Protein AF-A0AB73SZ81-F1 (afdb_monomer)

Sequence (150 aa):
MNMTELKELGAICLERITDGFDKYSYESRYMGSLEAADEIGRLWEERGKTGVYADFYYYVLSDESREKVDEILTDREREYLRQIGAGGQTEKDDIIFPLDETLLSIVTKLNAAGMLFSTIYFTGAAGERSTWWGNYKEEYIIFSDKEKRV

Solvent-accessible surface area (backbone atoms only — not comparable to full-atom values): 8305 Å² total; per-residue (Å²): 86,54,74,66,62,45,44,75,52,35,29,67,82,67,95,44,74,68,58,41,68,74,73,33,36,74,46,79,43,78,52,51,33,67,56,41,35,52,54,53,47,52,57,33,52,76,56,70,67,49,62,39,32,31,42,49,59,69,81,73,45,53,71,73,58,40,53,61,53,53,73,75,45,50,72,68,56,50,50,52,52,50,51,48,62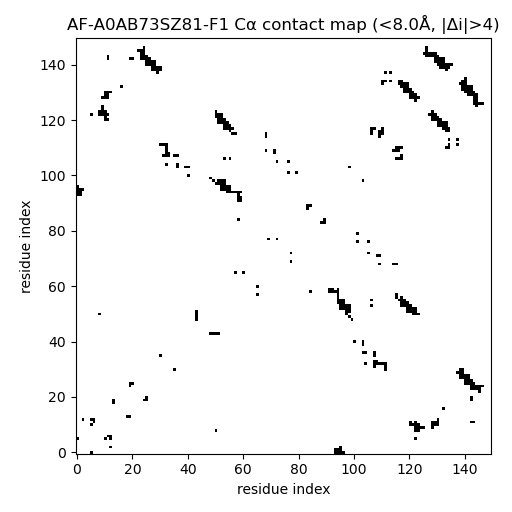,69,65,66,77,44,60,93,78,51,33,40,42,77,56,46,77,66,56,41,52,50,46,26,42,28,27,58,67,75,73,46,72,28,40,38,33,32,33,35,58,93,77,69,22,31,25,36,38,38,53,61,91,70,15,34,40,38,35,30,59,56,80,78,86,126

Nearest PDB structures (foldseek):
  1iz5-assembly2_B  TM=3.745E-01  e=2.178E+00  Pyrococcus furiosus
  1isq-assembly1_A  TM=4.148E-01  e=4.485E+00  Pyrococcus furiosus
  8ppt-assembly1_C  TM=3.868E-01  e=3.977E+00  Pyrococcus abyssi GE5

Mean predicted aligned error: 4.65 Å

Radius of gyration: 15.16 Å; Cα contacts (8 Å, |Δi|>4): 242; chains: 1; bounding box: 38×35×39 Å

Foldseek 3Di:
DDPVVLVVLAWPDDPDVVVLVVAFDKDKAQDALVRQLVVVVVLCVVVVVDQKKKFACLLVDDPVLNVVLVVQDDPVLVVVVVCCVVVPVDDSPDRMGRDDSSVSSSQSSCLNVVRDWMKMWRGDDAPSIWIWGGDPVNITMITHHDPPPD

Organism: NCBI:txid1337051

Secondary structure (DSSP, 8-state):
--HHHHHHTT----SSHHHHHHHSEEEEE---HHHHHHHHHHHHHHTTS-SEEEE-GGGGS-HHHHHHHHTTS-HHHHHHHHHHHHTT-S-TT--EEE--HHHHHHHHHHHHTTSS--EEEE-SSTTT-EEEEEEETTEEEEEEPPP---

Structure (mmCIF, N/CA/C/O backbone):
data_AF-A0AB73SZ81-F1
#
_entry.id   AF-A0AB73SZ81-F1
#
loop_
_atom_site.group_PDB
_atom_site.id
_atom_site.type_symbol
_atom_site.label_atom_id
_atom_site.label_alt_id
_atom_site.label_comp_id
_atom_site.label_asym_id
_atom_site.label_entity_id
_atom_site.label_seq_id
_atom_site.pdbx_PDB_ins_code
_atom_site.Cartn_x
_atom_site.Cartn_y
_atom_site.Cartn_z
_atom_site.occupancy
_atom_site.B_iso_or_equiv
_atom_site.auth_seq_id
_atom_site.auth_comp_id
_atom_site.auth_asym_id
_atom_site.auth_atom_id
_atom_site.pdbx_PDB_model_num
ATOM 1 N N . MET A 1 1 ? -7.944 6.852 -8.241 1.00 80.94 1 MET A N 1
ATOM 2 C CA . MET A 1 1 ? -7.549 6.308 -9.566 1.00 80.94 1 MET A CA 1
ATOM 3 C C . MET A 1 1 ? -7.997 4.864 -9.645 1.00 80.94 1 MET A C 1
ATOM 5 O O . MET A 1 1 ? -8.091 4.205 -8.612 1.00 80.94 1 MET A O 1
ATOM 9 N N . ASN A 1 2 ? -8.255 4.353 -10.845 1.00 84.69 2 ASN A N 1
ATOM 10 C CA . ASN A 1 2 ? -8.726 2.982 -11.029 1.00 84.69 2 ASN A CA 1
ATOM 11 C C . ASN A 1 2 ? -7.597 2.013 -11.432 1.00 84.69 2 ASN A C 1
ATOM 13 O O . ASN A 1 2 ? -6.476 2.397 -11.763 1.00 84.69 2 ASN A O 1
ATOM 17 N N . MET A 1 3 ? -7.910 0.717 -11.417 1.00 87.38 3 MET A N 1
ATOM 18 C CA . MET A 1 3 ? -6.948 -0.346 -11.724 1.00 87.38 3 MET A CA 1
ATOM 19 C C . MET A 1 3 ? -6.430 -0.307 -13.175 1.00 87.38 3 MET A C 1
ATOM 21 O O . MET A 1 3 ? -5.329 -0.780 -13.445 1.00 87.38 3 MET A O 1
ATOM 25 N N . THR A 1 4 ? -7.204 0.230 -14.122 1.00 88.00 4 THR A N 1
ATOM 26 C CA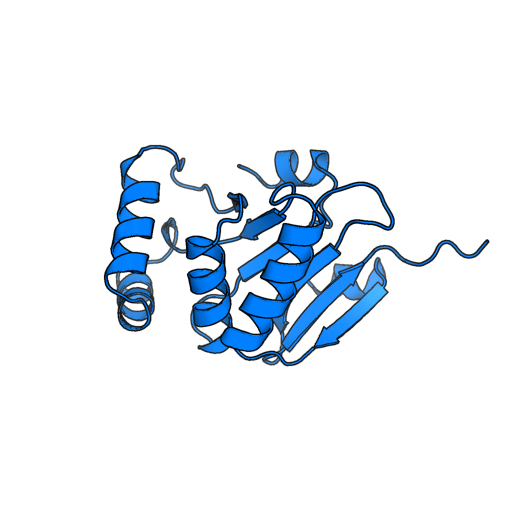 . THR A 1 4 ? -6.780 0.370 -15.525 1.00 88.00 4 THR A CA 1
ATOM 27 C C . THR A 1 4 ? -5.687 1.425 -15.650 1.00 88.00 4 THR A C 1
ATOM 29 O O . THR A 1 4 ? -4.638 1.137 -16.217 1.00 88.00 4 THR A O 1
ATOM 32 N N . GLU A 1 5 ? -5.883 2.596 -15.041 1.00 89.94 5 GLU A N 1
ATOM 33 C CA . GLU A 1 5 ? -4.883 3.675 -15.006 1.00 89.94 5 GLU A CA 1
ATOM 34 C C . GLU A 1 5 ? -3.585 3.196 -14.339 1.00 89.94 5 GLU A C 1
ATOM 36 O O . GLU A 1 5 ? -2.486 3.422 -14.841 1.00 89.94 5 GLU A O 1
ATOM 41 N N . LEU A 1 6 ? -3.701 2.440 -13.243 1.00 92.06 6 LEU A N 1
ATOM 42 C CA . LEU A 1 6 ? -2.544 1.882 -12.546 1.00 92.06 6 LEU A CA 1
ATOM 43 C C . LEU A 1 6 ? -1.752 0.879 -13.418 1.00 92.06 6 LEU A C 1
ATOM 45 O O . LEU A 1 6 ? -0.517 0.864 -13.392 1.00 92.06 6 LEU A O 1
ATOM 49 N N . LYS A 1 7 ? -2.440 0.066 -14.234 1.00 92.06 7 LYS A N 1
ATOM 50 C CA . LYS A 1 7 ? -1.797 -0.834 -15.212 1.00 92.06 7 LYS A CA 1
ATOM 51 C C . LYS A 1 7 ? -1.063 -0.058 -16.305 1.00 92.06 7 LYS A C 1
ATOM 53 O O . LYS A 1 7 ? 0.026 -0.474 -16.695 1.00 92.06 7 LYS A O 1
ATOM 58 N N . GLU A 1 8 ? -1.621 1.054 -16.780 1.00 93.38 8 GLU A N 1
ATOM 59 C CA . GLU A 1 8 ? -0.980 1.926 -17.779 1.00 93.38 8 GLU A CA 1
ATOM 60 C C . GLU A 1 8 ? 0.301 2.578 -17.244 1.00 93.38 8 GLU A C 1
ATOM 62 O O . GLU A 1 8 ? 1.271 2.729 -17.986 1.00 93.38 8 GLU A O 1
ATOM 67 N N . LEU A 1 9 ? 0.357 2.860 -15.938 1.00 93.75 9 LEU A N 1
ATOM 68 C CA . LEU A 1 9 ? 1.576 3.297 -15.244 1.00 93.75 9 LEU A CA 1
ATOM 69 C C . LEU A 1 9 ? 2.622 2.177 -15.081 1.00 93.75 9 LEU A C 1
ATOM 71 O O . LEU A 1 9 ? 3.742 2.423 -14.629 1.00 93.75 9 LEU A O 1
ATOM 75 N N . GLY A 1 10 ? 2.279 0.945 -15.460 1.00 94.25 10 GLY A N 1
ATOM 76 C CA . GLY A 1 10 ? 3.179 -0.200 -15.472 1.00 94.25 10 GLY A CA 1
ATOM 77 C C . GLY A 1 10 ? 3.112 -1.074 -14.225 1.00 94.25 10 GLY A C 1
ATOM 78 O O . GLY A 1 10 ? 3.990 -1.911 -14.058 1.00 94.25 10 GLY A O 1
ATOM 79 N N . ALA A 1 11 ? 2.111 -0.941 -13.352 1.00 95.62 11 ALA A N 1
ATOM 80 C CA . ALA A 1 11 ? 2.005 -1.774 -12.151 1.00 95.62 11 ALA A CA 1
ATOM 81 C C . ALA A 1 11 ? 1.819 -3.279 -12.442 1.00 95.62 11 ALA A C 1
ATOM 83 O O . ALA A 1 11 ? 1.255 -3.680 -13.465 1.00 95.62 11 ALA A O 1
ATOM 84 N N . ILE A 1 12 ? 2.243 -4.125 -11.496 1.00 95.38 12 ILE A N 1
ATOM 85 C CA . ILE A 1 12 ? 1.899 -5.555 -11.473 1.00 95.38 12 ILE A CA 1
ATOM 86 C C . ILE A 1 12 ? 0.555 -5.714 -10.747 1.00 95.38 12 ILE A C 1
ATOM 88 O O . ILE A 1 12 ? 0.475 -5.944 -9.546 1.00 95.38 12 ILE A O 1
ATOM 92 N N . CYS A 1 13 ? -0.539 -5.565 -11.487 1.00 92.56 13 CYS A N 1
ATOM 93 C CA . CYS A 1 13 ? -1.882 -5.687 -10.925 1.00 92.56 13 CYS A CA 1
ATOM 94 C C . CYS A 1 13 ? -2.345 -7.148 -10.925 1.00 92.56 13 CYS A C 1
ATOM 96 O O . CYS A 1 13 ? -2.634 -7.716 -11.983 1.00 92.56 13 CYS A O 1
ATOM 98 N N . LEU A 1 14 ? -2.435 -7.741 -9.737 1.00 91.06 14 LEU A N 1
ATOM 99 C CA . LEU A 1 14 ? -2.871 -9.119 -9.528 1.00 91.06 14 LEU A CA 1
ATOM 100 C C . LEU A 1 14 ? -4.311 -9.143 -9.009 1.00 91.06 14 LEU A C 1
ATOM 102 O O . LEU A 1 14 ? -4.617 -8.515 -8.004 1.00 91.06 14 LEU A O 1
ATOM 106 N N . GLU A 1 15 ? -5.190 -9.898 -9.668 1.00 86.69 15 GLU A N 1
ATOM 107 C CA . GLU A 1 15 ? -6.554 -10.139 -9.163 1.00 86.69 15 GLU A CA 1
ATOM 108 C C . GLU A 1 15 ? -6.574 -11.218 -8.075 1.00 86.69 15 GLU A C 1
ATOM 110 O O . GLU A 1 15 ? -7.403 -11.203 -7.168 1.00 86.69 15 GLU A O 1
ATOM 115 N N . ARG A 1 16 ? -5.656 -12.182 -8.179 1.00 89.62 16 ARG A N 1
ATOM 116 C CA . ARG A 1 16 ? -5.479 -13.280 -7.231 1.00 89.62 16 ARG A CA 1
ATOM 117 C C . ARG A 1 16 ? -4.003 -13.441 -6.942 1.00 89.62 16 ARG A C 1
ATOM 119 O O . ARG A 1 16 ? -3.190 -13.435 -7.863 1.00 89.62 16 ARG A O 1
ATOM 126 N N . ILE A 1 17 ? -3.665 -13.686 -5.683 1.00 90.31 17 ILE A N 1
ATOM 127 C CA . ILE A 1 17 ? -2.271 -13.908 -5.296 1.00 90.31 17 ILE A CA 1
ATOM 128 C C . ILE A 1 17 ? -1.648 -15.129 -6.002 1.00 90.31 17 ILE A C 1
ATOM 130 O O . ILE A 1 17 ? -0.463 -15.121 -6.321 1.00 90.31 17 ILE A O 1
ATOM 134 N N . THR A 1 18 ? -2.456 -16.146 -6.335 1.00 91.75 18 THR A N 1
ATOM 135 C CA . THR A 1 18 ? -2.022 -17.338 -7.088 1.00 91.75 18 THR A CA 1
ATOM 136 C C . THR A 1 18 ? -1.454 -16.993 -8.460 1.00 91.75 18 THR A C 1
ATOM 138 O O . THR A 1 18 ? -0.441 -17.553 -8.862 1.00 91.75 18 THR A O 1
ATOM 141 N N . ASP A 1 19 ? -2.049 -16.015 -9.146 1.00 92.19 19 ASP A N 1
ATOM 142 C CA . ASP A 1 19 ? -1.557 -15.540 -10.439 1.00 92.19 19 ASP A CA 1
ATOM 143 C C . ASP A 1 19 ? -0.167 -14.911 -10.317 1.00 92.19 19 ASP A C 1
ATOM 145 O O . ASP A 1 19 ? 0.636 -14.996 -11.248 1.00 92.19 19 ASP A O 1
ATOM 149 N N . GLY A 1 20 ? 0.112 -14.288 -9.169 1.00 92.94 20 GLY A N 1
ATOM 150 C CA . GLY A 1 20 ? 1.415 -13.730 -8.840 1.00 92.94 20 GLY A CA 1
ATOM 151 C C . GLY A 1 20 ? 2.492 -14.806 -8.821 1.00 92.94 20 GLY A C 1
ATOM 152 O O . GLY A 1 20 ? 3.495 -14.682 -9.522 1.00 92.94 20 GLY A O 1
ATOM 153 N N . PHE A 1 21 ? 2.246 -15.893 -8.084 1.00 94.06 21 PHE A N 1
ATOM 154 C CA . PHE A 1 21 ? 3.186 -17.012 -7.961 1.00 94.06 21 PHE A CA 1
ATOM 155 C C . PHE A 1 21 ? 3.487 -17.689 -9.305 1.00 94.06 21 PHE A C 1
ATOM 157 O O . PHE A 1 21 ? 4.619 -18.106 -9.548 1.00 94.06 21 PHE A O 1
ATOM 164 N N . ASP A 1 22 ? 2.504 -17.752 -10.205 1.00 92.56 22 ASP A N 1
ATOM 165 C CA . ASP A 1 22 ? 2.685 -18.370 -11.519 1.00 92.56 22 ASP A CA 1
ATOM 166 C C . ASP A 1 22 ? 3.446 -17.459 -12.496 1.00 92.56 22 ASP A C 1
ATOM 168 O O . ASP A 1 22 ? 4.319 -17.912 -13.251 1.00 92.56 22 ASP A O 1
ATOM 172 N N . LYS A 1 23 ? 3.119 -16.161 -12.516 1.00 93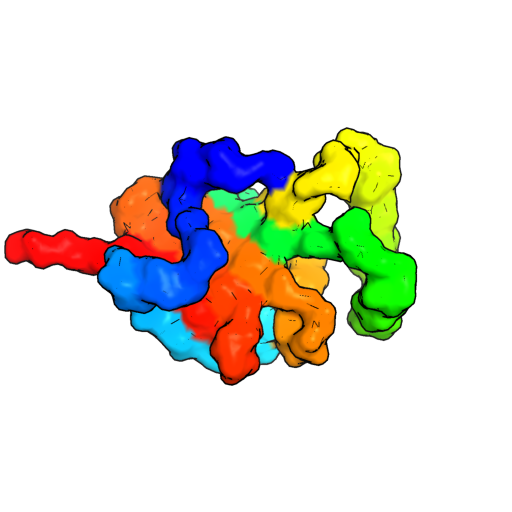.56 23 LYS A N 1
ATOM 173 C CA . LYS A 1 23 ? 3.553 -15.226 -13.570 1.00 93.56 23 LYS A CA 1
ATOM 174 C C . LYS A 1 23 ? 4.832 -14.462 -13.222 1.00 93.56 23 LYS A C 1
ATOM 176 O O . LYS A 1 23 ? 5.588 -14.139 -14.139 1.00 93.56 23 LYS A O 1
ATOM 181 N N . TYR A 1 24 ? 5.124 -14.249 -11.943 1.00 95.81 24 TYR A N 1
ATOM 182 C CA . TYR A 1 24 ? 6.188 -13.354 -11.473 1.00 95.81 24 TYR A CA 1
ATOM 183 C C . TYR A 1 24 ? 7.240 -14.082 -10.631 1.00 95.81 24 TYR A C 1
ATOM 185 O O . TYR A 1 24 ? 7.052 -15.229 -10.227 1.00 95.81 24 TYR A O 1
ATOM 193 N N . SER A 1 25 ? 8.382 -13.429 -10.418 1.00 96.06 25 SER A N 1
ATOM 194 C CA . SER A 1 25 ? 9.264 -13.782 -9.304 1.00 96.06 25 SER A CA 1
ATOM 195 C C . SER A 1 25 ? 8.611 -13.306 -8.012 1.00 96.06 25 SER A C 1
ATOM 197 O O . SER A 1 25 ? 7.883 -12.311 -8.025 1.00 96.06 25 SER A O 1
ATOM 199 N N . TYR A 1 26 ? 8.857 -14.003 -6.905 1.00 96.00 26 TYR A N 1
ATOM 200 C CA . TYR A 1 26 ? 8.337 -13.586 -5.612 1.00 96.00 26 TYR A CA 1
ATOM 201 C C . TYR A 1 26 ? 9.332 -13.821 -4.481 1.00 96.00 26 TYR A C 1
ATOM 203 O O . TYR A 1 26 ? 10.123 -14.765 -4.508 1.00 96.00 26 TYR A O 1
ATOM 211 N N . GLU A 1 27 ? 9.236 -12.972 -3.469 1.00 95.31 27 GLU A N 1
ATOM 212 C CA . GLU A 1 27 ? 9.907 -13.110 -2.184 1.00 95.31 27 GLU A CA 1
ATOM 213 C C . GLU A 1 27 ? 8.866 -12.935 -1.076 1.00 95.31 27 GLU A C 1
ATOM 215 O O . GLU A 1 27 ? 7.954 -12.120 -1.217 1.00 95.31 27 GLU A O 1
ATOM 220 N N . SER A 1 28 ? 8.988 -13.703 0.008 1.00 94.81 28 SER A N 1
ATOM 221 C CA . SER A 1 28 ? 8.195 -13.468 1.215 1.00 94.81 28 SER A CA 1
ATOM 222 C C . SER A 1 28 ? 9.043 -12.786 2.273 1.00 94.81 28 SER A C 1
ATOM 224 O O . SER A 1 28 ? 10.169 -13.223 2.524 1.00 94.81 28 SER A O 1
ATOM 226 N N . ARG A 1 29 ? 8.505 -11.737 2.898 1.00 94.31 29 ARG A N 1
ATOM 227 C CA . ARG A 1 29 ? 9.156 -11.027 4.001 1.00 94.31 29 ARG A CA 1
ATOM 228 C C . ARG A 1 29 ? 8.177 -10.772 5.133 1.00 94.31 29 ARG A C 1
ATOM 230 O O . ARG A 1 29 ? 7.171 -10.087 4.951 1.00 94.31 29 ARG A O 1
ATOM 237 N N . TYR A 1 30 ? 8.517 -11.257 6.318 1.00 91.94 30 TYR A N 1
ATOM 238 C CA . TYR A 1 30 ? 7.887 -10.799 7.548 1.00 91.94 30 TYR A CA 1
ATOM 239 C C . TYR A 1 30 ? 8.425 -9.410 7.893 1.00 91.94 30 TYR A C 1
ATOM 241 O O . TYR A 1 30 ? 9.635 -9.250 8.031 1.00 91.94 30 TYR A O 1
ATOM 249 N N . MET A 1 31 ? 7.540 -8.421 8.015 1.00 92.62 31 MET A N 1
ATOM 250 C CA . MET A 1 31 ? 7.905 -7.060 8.410 1.00 92.62 31 MET A CA 1
ATOM 251 C C . MET A 1 31 ? 6.843 -6.485 9.340 1.00 92.62 31 MET A C 1
ATOM 253 O O . MET A 1 31 ? 5.652 -6.492 9.024 1.00 92.62 31 MET A O 1
ATOM 257 N N . GLY A 1 32 ? 7.283 -5.952 10.480 1.00 92.38 32 GLY A N 1
ATOM 258 C CA . GLY A 1 32 ? 6.415 -5.162 11.355 1.00 92.38 32 GLY A CA 1
ATOM 259 C C . GLY A 1 32 ? 6.088 -3.792 10.749 1.00 92.38 32 GLY A C 1
ATOM 260 O O . GLY A 1 32 ? 6.689 -3.378 9.762 1.00 92.38 32 GLY A O 1
ATOM 261 N N . SER A 1 33 ? 5.174 -3.043 11.375 1.00 93.44 33 SER A N 1
ATOM 262 C CA . SER A 1 33 ? 4.741 -1.727 10.865 1.00 93.44 33 SER A CA 1
ATOM 263 C C . SER A 1 33 ? 5.903 -0.760 10.600 1.00 93.44 33 SER A C 1
ATOM 265 O O . SER A 1 33 ? 5.944 -0.162 9.530 1.00 93.44 33 SER A O 1
ATOM 267 N N . LEU A 1 34 ? 6.847 -0.620 11.540 1.00 94.94 34 LEU A N 1
ATOM 268 C CA . LEU A 1 34 ? 7.981 0.303 11.389 1.00 94.94 34 LEU A CA 1
ATOM 269 C C . LEU A 1 34 ? 8.961 -0.161 10.307 1.00 94.94 34 LEU A C 1
ATOM 271 O O . LEU A 1 34 ? 9.370 0.634 9.475 1.00 94.94 34 LEU A O 1
ATOM 275 N N . GLU A 1 35 ? 9.285 -1.454 10.282 1.00 95.69 35 GLU A N 1
ATOM 276 C CA . GLU A 1 35 ? 10.200 -2.035 9.293 1.00 95.69 35 GLU A CA 1
ATOM 277 C C . GLU A 1 35 ? 9.643 -1.922 7.869 1.00 95.69 35 GLU A C 1
ATOM 279 O O . GLU A 1 35 ? 10.356 -1.525 6.950 1.00 95.69 35 GLU A O 1
ATOM 284 N N . ALA A 1 36 ? 8.348 -2.203 7.696 1.00 95.56 36 ALA A N 1
ATOM 285 C CA . ALA A 1 36 ? 7.672 -2.033 6.420 1.00 95.56 36 ALA A CA 1
ATOM 286 C C . ALA A 1 36 ? 7.667 -0.556 5.990 1.00 95.56 36 ALA A C 1
ATOM 288 O O . ALA A 1 36 ? 7.974 -0.257 4.837 1.00 95.56 36 ALA A O 1
ATOM 289 N N . ALA A 1 37 ? 7.355 0.371 6.905 1.00 96.62 37 ALA A N 1
ATOM 290 C CA . ALA A 1 37 ? 7.360 1.803 6.613 1.00 96.62 37 ALA A CA 1
ATOM 291 C C . ALA A 1 37 ? 8.752 2.306 6.203 1.00 96.62 37 ALA A C 1
ATOM 293 O O . ALA A 1 37 ? 8.859 3.025 5.211 1.00 96.62 37 ALA A O 1
ATOM 294 N N . ASP A 1 38 ? 9.804 1.888 6.906 1.00 97.19 38 ASP A N 1
ATOM 295 C CA . ASP A 1 38 ? 11.180 2.282 6.602 1.00 97.19 38 ASP A CA 1
ATOM 296 C C . ASP A 1 38 ? 11.633 1.747 5.235 1.00 97.19 38 ASP A C 1
ATOM 298 O O . ASP A 1 38 ? 12.152 2.505 4.415 1.00 97.19 38 ASP A O 1
ATOM 302 N N . GLU A 1 39 ? 11.405 0.463 4.942 1.00 96.75 39 GLU A N 1
ATOM 303 C CA . GLU A 1 39 ? 11.861 -0.143 3.685 1.00 96.75 39 GLU A CA 1
ATOM 304 C C . GLU A 1 39 ? 11.074 0.376 2.471 1.00 96.75 39 GLU A C 1
ATOM 306 O O . GLU A 1 39 ? 11.665 0.751 1.453 1.00 96.75 39 GLU A O 1
ATOM 311 N N . ILE A 1 40 ? 9.742 0.456 2.568 1.00 96.69 40 ILE A N 1
ATOM 312 C CA . ILE A 1 40 ? 8.907 1.021 1.497 1.00 96.69 40 ILE A CA 1
ATOM 313 C C . ILE A 1 40 ? 9.227 2.507 1.310 1.00 96.69 40 ILE A C 1
ATOM 315 O O . ILE A 1 40 ? 9.337 2.968 0.172 1.00 96.69 40 ILE A O 1
ATOM 319 N N . GLY A 1 41 ? 9.415 3.244 2.409 1.00 97.25 41 GLY A N 1
ATOM 320 C CA . GLY A 1 41 ? 9.794 4.653 2.401 1.00 97.25 41 GLY A CA 1
ATOM 321 C C . GLY A 1 41 ? 11.124 4.875 1.691 1.00 97.25 41 GLY A C 1
ATOM 322 O O . GLY A 1 41 ? 11.187 5.680 0.764 1.00 97.25 41 GLY A O 1
ATOM 323 N N . ARG A 1 42 ? 12.157 4.095 2.030 1.00 97.38 42 ARG A N 1
ATOM 324 C CA . ARG A 1 42 ? 13.470 4.138 1.369 1.00 97.38 42 ARG A CA 1
ATOM 325 C C . ARG A 1 42 ? 13.357 3.902 -0.139 1.00 97.38 42 ARG A C 1
ATOM 327 O O . ARG A 1 42 ? 13.884 4.687 -0.923 1.00 97.38 42 ARG A O 1
ATOM 334 N N . LEU A 1 43 ? 12.641 2.856 -0.560 1.00 95.94 43 LEU A N 1
ATOM 335 C CA . LEU A 1 43 ? 12.448 2.543 -1.983 1.00 95.94 43 LEU A CA 1
ATOM 336 C C . LEU A 1 43 ? 11.657 3.630 -2.725 1.00 95.94 43 LEU A C 1
ATOM 338 O O . LEU A 1 43 ? 11.913 3.900 -3.899 1.00 95.94 43 LEU A O 1
ATOM 342 N N . TRP A 1 44 ? 10.682 4.247 -2.059 1.00 96.31 44 TRP A N 1
ATOM 343 C CA . TRP A 1 44 ? 9.920 5.367 -2.603 1.00 96.31 44 TRP A CA 1
ATOM 344 C C . TRP A 1 44 ? 10.784 6.631 -2.739 1.00 96.31 44 TRP A C 1
ATOM 346 O O . TRP A 1 44 ? 10.708 7.320 -3.759 1.00 96.31 44 TRP A O 1
ATOM 356 N N . GLU A 1 45 ? 11.664 6.904 -1.774 1.00 96.06 45 GLU A N 1
ATOM 357 C CA . GLU A 1 45 ? 12.637 8.002 -1.830 1.00 96.06 45 GLU A CA 1
ATOM 358 C C . GLU A 1 45 ? 13.675 7.820 -2.938 1.00 96.06 45 GLU A C 1
ATOM 360 O O . GLU A 1 45 ? 13.942 8.766 -3.680 1.00 96.06 45 GLU A O 1
ATOM 365 N N . GLU A 1 46 ? 14.193 6.604 -3.127 1.00 94.12 46 GLU A N 1
ATOM 366 C CA . GLU A 1 46 ? 15.120 6.266 -4.219 1.00 94.12 46 GLU A CA 1
ATOM 367 C C . GLU A 1 46 ? 14.515 6.519 -5.608 1.00 94.12 46 GLU A C 1
ATOM 369 O O . GLU A 1 46 ? 15.234 6.824 -6.559 1.00 94.12 46 GLU A O 1
ATOM 374 N N . ARG A 1 47 ? 13.182 6.468 -5.717 1.00 89.69 47 ARG A N 1
ATOM 375 C CA . ARG A 1 47 ? 12.414 6.797 -6.931 1.00 89.69 47 ARG A CA 1
ATOM 376 C C . ARG A 1 47 ? 12.018 8.271 -7.034 1.00 89.69 47 ARG A C 1
ATOM 378 O O . ARG A 1 47 ? 11.232 8.642 -7.906 1.00 89.69 47 ARG A O 1
ATOM 385 N N . GLY A 1 48 ? 12.512 9.122 -6.138 1.00 92.75 48 GLY A N 1
ATOM 386 C CA . GLY A 1 48 ? 12.181 10.545 -6.113 1.00 92.75 48 GLY A CA 1
ATOM 387 C C . GLY A 1 48 ? 10.763 10.840 -5.622 1.00 92.75 48 GLY A C 1
ATOM 388 O O . GLY A 1 48 ? 10.172 11.826 -6.054 1.00 92.75 48 GLY A O 1
ATOM 389 N N . LYS A 1 49 ? 10.212 9.997 -4.738 1.00 91.88 49 LYS A N 1
ATOM 390 C CA . LYS A 1 49 ? 8.876 10.149 -4.135 1.00 91.88 49 LYS A CA 1
ATOM 391 C C . LYS A 1 49 ? 7.721 10.154 -5.151 1.00 91.88 49 LYS A C 1
ATOM 393 O O . LYS A 1 49 ? 6.707 10.819 -4.957 1.00 91.88 49 LYS A O 1
ATOM 398 N N . THR A 1 50 ? 7.844 9.386 -6.236 1.00 93.19 50 THR A N 1
ATOM 399 C CA . THR A 1 50 ? 6.801 9.241 -7.271 1.00 93.19 50 THR A CA 1
ATOM 400 C C . THR A 1 50 ? 6.635 7.785 -7.713 1.00 93.19 50 THR A C 1
ATOM 402 O O . THR A 1 50 ? 7.470 6.939 -7.394 1.00 93.19 50 THR A O 1
ATOM 405 N N . GLY A 1 51 ? 5.546 7.475 -8.428 1.00 94.25 51 GLY A N 1
ATOM 406 C CA . GLY A 1 51 ? 5.329 6.143 -9.011 1.00 94.25 51 GLY A CA 1
ATOM 407 C C . GLY A 1 51 ? 5.052 5.038 -7.988 1.00 94.25 51 GLY A C 1
ATOM 408 O O . GLY A 1 51 ? 5.305 3.867 -8.267 1.00 94.25 51 GLY A O 1
ATOM 409 N N . VAL A 1 52 ? 4.570 5.398 -6.795 1.00 96.94 52 VAL A N 1
ATOM 410 C CA . VAL A 1 52 ? 4.178 4.441 -5.757 1.00 96.94 52 VAL A CA 1
ATOM 411 C C . VAL A 1 52 ? 2.757 4.735 -5.314 1.00 96.94 52 VAL A C 1
ATOM 413 O O . VAL A 1 52 ? 2.402 5.889 -5.075 1.00 96.94 52 VAL A O 1
ATOM 416 N N . TYR A 1 53 ? 1.948 3.685 -5.233 1.00 96.00 53 TYR A N 1
ATOM 417 C CA . TYR A 1 53 ? 0.523 3.759 -4.927 1.00 96.00 53 TYR A CA 1
ATOM 418 C C . TYR A 1 53 ? 0.152 2.666 -3.932 1.00 96.00 53 TYR A C 1
ATOM 420 O O . TYR A 1 53 ? 0.775 1.606 -3.926 1.00 96.00 53 TYR A O 1
ATOM 428 N N . ALA A 1 54 ? -0.877 2.896 -3.127 1.00 95.06 54 ALA A N 1
ATOM 429 C CA . ALA A 1 54 ? -1.443 1.890 -2.237 1.00 95.06 54 ALA A CA 1
ATOM 430 C C . ALA A 1 54 ? -2.912 1.646 -2.583 1.00 95.06 54 ALA A C 1
ATOM 432 O O . ALA A 1 54 ? -3.643 2.604 -2.857 1.00 95.06 54 ALA A O 1
ATOM 433 N N . ASP A 1 55 ? -3.345 0.383 -2.541 1.00 91.19 55 ASP A N 1
ATOM 434 C CA . ASP A 1 55 ? -4.766 0.100 -2.376 1.00 91.19 55 ASP A CA 1
ATOM 435 C C . ASP A 1 55 ? -5.168 0.308 -0.900 1.00 91.19 55 ASP A C 1
ATOM 437 O O . ASP A 1 55 ? -4.453 -0.030 0.049 1.00 91.19 55 ASP A O 1
ATOM 441 N N . PHE A 1 56 ? -6.284 0.989 -0.683 1.00 89.81 56 PHE A N 1
ATOM 442 C CA . PHE A 1 56 ? -6.736 1.381 0.638 1.00 89.81 56 PHE A CA 1
ATOM 443 C C . PHE A 1 56 ? -8.260 1.460 0.678 1.00 89.81 56 PHE A C 1
ATOM 445 O O . PHE A 1 56 ? -8.886 2.435 0.268 1.00 89.81 56 PHE A O 1
ATOM 452 N N . TYR A 1 57 ? -8.868 0.405 1.213 1.00 87.62 57 TYR A N 1
ATOM 453 C CA . TYR A 1 57 ? -10.315 0.183 1.176 1.00 87.62 57 TYR A CA 1
ATOM 454 C C . TYR A 1 57 ? -11.099 0.926 2.270 1.00 87.62 57 TYR A C 1
ATOM 456 O O . TYR A 1 57 ? -12.284 0.671 2.457 1.00 87.62 57 TYR A O 1
ATOM 464 N N . TYR A 1 58 ? -10.480 1.854 3.002 1.00 89.06 58 TYR A N 1
ATOM 465 C CA . TYR A 1 58 ? -11.093 2.518 4.160 1.00 89.06 58 TYR A CA 1
ATOM 466 C C . TYR A 1 58 ? -12.448 3.183 3.870 1.00 89.06 58 TYR A C 1
ATOM 468 O O . TYR A 1 58 ? -13.380 3.092 4.674 1.00 89.06 58 TYR A O 1
ATOM 476 N N . TYR A 1 59 ? -12.589 3.819 2.705 1.00 86.69 59 TYR A N 1
ATOM 477 C CA . TYR A 1 59 ? -13.817 4.534 2.338 1.00 86.69 59 TYR A CA 1
ATOM 478 C C . TYR A 1 59 ? -14.964 3.609 1.924 1.00 86.69 59 TYR A C 1
ATOM 480 O O . TYR A 1 59 ? -16.121 4.014 2.010 1.00 86.69 59 TYR A O 1
ATOM 488 N N . VAL A 1 60 ? -14.663 2.357 1.566 1.00 85.56 60 VAL A N 1
ATOM 489 C CA . VAL A 1 60 ? -15.672 1.337 1.239 1.00 85.56 60 VAL A CA 1
ATOM 490 C C . VAL A 1 60 ? -15.986 0.409 2.419 1.00 85.56 60 VAL A C 1
ATOM 492 O O . VAL A 1 60 ? -16.857 -0.454 2.312 1.00 85.56 60 VAL A O 1
ATOM 495 N N . LEU A 1 61 ? -15.305 0.580 3.559 1.00 87.44 61 LEU A N 1
ATOM 496 C CA . LEU A 1 61 ? -15.624 -0.141 4.791 1.00 87.44 61 LEU A CA 1
ATOM 497 C C . LEU A 1 61 ? -17.007 0.243 5.327 1.00 87.44 61 LEU A C 1
ATOM 499 O O . LEU A 1 61 ? -17.449 1.387 5.206 1.00 87.44 61 LEU A O 1
ATOM 503 N N . SER A 1 62 ? -17.651 -0.719 5.994 1.00 88.75 62 SER A N 1
ATOM 504 C CA . SER A 1 62 ? -18.808 -0.442 6.848 1.00 88.75 62 SER A CA 1
ATOM 505 C C . SER A 1 62 ? -18.419 0.469 8.015 1.00 88.75 62 SER A C 1
ATOM 507 O O . SER A 1 62 ? -17.258 0.475 8.429 1.00 88.75 62 SER A O 1
ATOM 509 N N . ASP A 1 63 ? -19.388 1.186 8.586 1.00 89.56 63 ASP A N 1
ATOM 510 C CA . ASP A 1 63 ? -19.127 2.085 9.715 1.00 89.56 63 ASP A CA 1
ATOM 511 C C . ASP A 1 63 ? -18.524 1.336 10.919 1.00 89.56 63 ASP A C 1
ATOM 513 O O . ASP A 1 63 ? -17.536 1.796 11.481 1.00 89.56 63 ASP A O 1
ATOM 517 N N . GLU A 1 64 ? -19.001 0.122 11.230 1.00 90.94 64 GLU A N 1
ATOM 518 C CA . GLU A 1 64 ? -18.441 -0.708 12.312 1.00 90.94 64 GLU A CA 1
ATOM 519 C C . GLU A 1 64 ? -16.975 -1.101 12.048 1.00 90.94 64 GLU A C 1
ATOM 521 O O . GLU A 1 64 ? -16.133 -1.086 12.945 1.00 90.94 64 GLU A O 1
ATOM 526 N N . SER A 1 65 ? -16.638 -1.478 10.810 1.00 90.38 65 SER A N 1
ATOM 527 C CA . SER A 1 65 ? -15.251 -1.808 10.453 1.00 90.38 65 SER A CA 1
ATOM 528 C C . SER A 1 65 ? -14.354 -0.571 10.484 1.00 90.38 65 SER A C 1
ATOM 530 O O . SER A 1 65 ? -13.194 -0.666 10.883 1.00 90.38 65 SER A O 1
ATOM 532 N N . ARG A 1 66 ? -14.893 0.586 10.087 1.00 91.44 66 ARG A N 1
ATOM 533 C CA . ARG A 1 66 ? -14.175 1.859 10.096 1.00 91.44 66 ARG A CA 1
ATOM 534 C C . ARG A 1 66 ? -13.863 2.319 11.517 1.00 91.44 66 ARG A C 1
ATOM 536 O O . ARG A 1 66 ? -12.732 2.717 11.763 1.00 91.44 66 ARG A O 1
ATOM 543 N N . GLU A 1 67 ? -14.802 2.182 12.453 1.00 91.88 67 GLU A N 1
ATOM 544 C CA . GLU A 1 67 ? -14.575 2.487 13.874 1.00 91.88 67 GLU A CA 1
ATOM 545 C C . GLU A 1 67 ? -13.394 1.689 14.445 1.00 91.88 67 GLU A C 1
ATOM 547 O O . GLU A 1 67 ? -12.509 2.264 15.075 1.00 91.88 67 GLU A O 1
ATOM 552 N N . LYS A 1 68 ? -13.304 0.387 14.142 1.00 91.94 68 LYS A N 1
ATOM 553 C CA . LYS A 1 68 ? -12.178 -0.452 14.595 1.00 91.94 68 LYS A CA 1
ATOM 554 C C . LYS A 1 68 ? -10.842 -0.043 1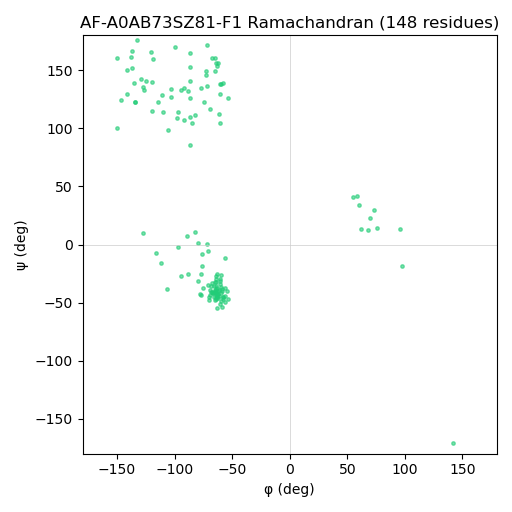3.972 1.00 91.94 68 LYS A C 1
ATOM 556 O O . LYS A 1 68 ? -9.806 -0.140 14.621 1.00 91.94 68 LYS A O 1
ATOM 561 N N . VAL A 1 69 ? -10.845 0.395 12.711 1.00 92.56 69 VAL A N 1
ATOM 562 C CA . VAL A 1 69 ? -9.643 0.956 12.072 1.00 92.56 69 VAL A CA 1
ATOM 563 C C . VAL A 1 69 ? -9.240 2.260 12.761 1.00 92.56 69 VAL A C 1
ATOM 565 O O . VAL A 1 69 ? -8.072 2.437 13.099 1.00 92.56 69 VAL A O 1
ATOM 568 N N . ASP A 1 70 ? -10.201 3.141 13.029 1.00 92.31 70 ASP A N 1
ATOM 569 C CA . ASP A 1 70 ? -9.979 4.442 13.658 1.00 92.31 70 ASP A CA 1
ATOM 570 C C . ASP A 1 70 ? -9.373 4.333 15.070 1.00 92.31 70 ASP A C 1
ATOM 572 O O . ASP A 1 70 ? -8.585 5.198 15.453 1.00 92.31 70 ASP A O 1
ATOM 576 N N . GLU A 1 71 ? -9.669 3.269 15.823 1.00 94.00 71 GLU A N 1
ATOM 577 C CA . GLU A 1 71 ? -9.071 2.995 17.143 1.00 94.00 71 GLU A CA 1
ATOM 578 C C . GLU A 1 71 ? -7.550 2.755 17.095 1.00 94.00 71 GLU A C 1
ATOM 580 O O . GLU A 1 71 ? -6.849 2.992 18.080 1.00 94.00 71 GLU A O 1
ATOM 585 N N . ILE A 1 72 ? -7.023 2.310 15.953 1.00 93.69 72 ILE A N 1
ATOM 586 C CA . ILE A 1 72 ? -5.592 2.024 15.749 1.00 93.69 72 ILE A CA 1
ATOM 587 C C . ILE A 1 72 ? -4.842 3.279 15.291 1.00 93.69 72 ILE A C 1
ATOM 589 O O . ILE A 1 72 ? -3.625 3.411 15.471 1.00 93.69 72 ILE A O 1
ATOM 593 N N . LEU A 1 73 ? -5.564 4.209 14.671 1.00 95.06 73 LEU A N 1
ATOM 594 C CA . LEU A 1 73 ? -5.002 5.398 14.058 1.00 95.06 73 LEU A CA 1
ATOM 595 C C . LEU A 1 73 ? -4.861 6.541 15.064 1.00 95.06 73 LEU A C 1
ATOM 597 O O . LEU A 1 73 ? -5.734 6.840 15.885 1.00 95.06 73 LEU A O 1
ATOM 601 N N . THR A 1 74 ? -3.752 7.262 14.944 1.00 95.88 74 THR A N 1
ATOM 602 C CA . THR A 1 74 ? -3.545 8.509 15.685 1.00 95.88 74 THR A CA 1
ATOM 603 C C . THR A 1 74 ? -4.549 9.576 15.243 1.00 95.88 74 THR A C 1
ATOM 605 O O . THR A 1 74 ? -5.096 9.515 14.141 1.00 95.88 74 THR A O 1
ATOM 608 N N . ASP A 1 75 ? -4.767 10.603 16.071 1.00 94.88 75 ASP A N 1
ATOM 609 C CA . ASP A 1 75 ? -5.645 11.728 15.705 1.00 94.88 75 ASP A CA 1
ATOM 610 C C . ASP A 1 75 ? -5.210 12.395 14.390 1.00 94.88 75 ASP A C 1
ATOM 612 O O . ASP A 1 75 ? -6.048 12.758 13.567 1.00 94.88 75 ASP A O 1
ATOM 616 N N . ARG A 1 76 ? -3.893 12.504 14.160 1.00 94.88 76 ARG A N 1
ATOM 617 C CA . ARG A 1 76 ? -3.324 13.069 12.928 1.00 94.88 76 ARG A CA 1
ATOM 618 C C . ARG A 1 76 ? -3.663 12.225 11.699 1.00 94.88 76 ARG A C 1
ATOM 620 O O . ARG A 1 76 ? -4.024 12.783 10.668 1.00 94.88 76 ARG A O 1
ATOM 627 N N . GLU A 1 77 ? -3.535 10.906 11.795 1.00 95.88 77 GLU A N 1
ATOM 628 C CA . GLU A 1 77 ? -3.854 9.988 10.694 1.00 95.88 77 GLU A CA 1
ATOM 629 C C . GLU A 1 77 ? -5.356 9.982 10.391 1.00 95.88 77 GLU A C 1
ATOM 631 O O . GLU A 1 77 ? -5.748 10.037 9.228 1.00 95.88 77 GLU A O 1
ATOM 636 N N . ARG A 1 78 ? -6.207 10.002 11.425 1.00 94.38 78 ARG A N 1
ATOM 637 C CA . ARG A 1 78 ? -7.665 10.106 11.250 1.00 94.38 78 ARG A CA 1
ATOM 638 C C . ARG A 1 78 ? -8.069 11.408 10.572 1.00 94.38 78 ARG A C 1
ATOM 640 O O . ARG A 1 78 ? -8.913 11.403 9.681 1.00 94.38 78 ARG A O 1
ATOM 647 N N . GLU A 1 79 ? -7.458 12.519 10.968 1.00 93.31 79 GLU A N 1
ATOM 648 C CA . GLU A 1 79 ? -7.715 13.810 10.335 1.00 93.31 79 GLU A CA 1
ATOM 649 C C . GLU A 1 79 ? -7.260 13.831 8.869 1.00 93.31 79 GLU A C 1
ATOM 651 O O . GLU A 1 79 ? -7.987 14.318 8.006 1.00 93.31 79 GLU A O 1
ATOM 656 N N . TYR A 1 80 ? -6.113 13.224 8.557 1.00 93.69 80 TYR A N 1
ATOM 657 C CA . TYR A 1 80 ? -5.655 13.051 7.178 1.00 93.69 80 TYR A CA 1
ATOM 658 C C . TYR A 1 80 ? -6.671 12.271 6.320 1.00 93.69 80 TYR A C 1
ATOM 660 O O . TYR A 1 80 ? -7.025 12.720 5.228 1.00 93.69 80 TYR A O 1
ATOM 668 N N . LEU A 1 81 ? -7.222 11.162 6.831 1.00 90.75 81 LEU A N 1
ATOM 669 C CA . LEU A 1 81 ? -8.264 10.404 6.122 1.00 90.75 81 LEU A CA 1
ATOM 670 C C . LEU A 1 81 ? -9.551 11.217 5.927 1.00 90.75 81 LEU A C 1
ATOM 672 O O . LEU A 1 81 ? -10.165 11.184 4.860 1.00 90.75 81 LEU A O 1
ATOM 676 N N . ARG A 1 82 ? -9.948 12.023 6.917 1.00 88.06 82 ARG A N 1
ATOM 677 C CA . ARG A 1 82 ? -11.092 12.935 6.754 1.00 88.06 82 ARG A CA 1
ATOM 678 C C . ARG A 1 82 ? -10.859 13.952 5.644 1.00 88.06 82 ARG A C 1
ATOM 680 O O . ARG A 1 82 ? -11.793 14.234 4.901 1.00 88.06 82 ARG A O 1
ATOM 687 N N . GLN A 1 83 ? -9.645 14.481 5.505 1.00 86.81 83 GLN A N 1
ATOM 688 C CA . GLN A 1 83 ? -9.318 15.467 4.471 1.00 86.81 83 GLN A CA 1
ATOM 689 C C . GLN A 1 83 ? -9.345 14.867 3.062 1.00 86.81 83 GLN A C 1
ATOM 691 O O . GLN A 1 83 ? -9.905 15.485 2.155 1.00 86.81 83 GLN A O 1
ATOM 696 N N . ILE A 1 84 ? -8.826 13.648 2.887 1.00 83.38 84 ILE A N 1
ATOM 697 C CA . ILE A 1 84 ? -8.911 12.923 1.608 1.00 83.38 84 ILE A CA 1
ATOM 698 C C . ILE A 1 84 ? -10.369 12.639 1.233 1.00 83.38 84 ILE A C 1
ATOM 700 O O . ILE A 1 84 ? -10.774 12.892 0.097 1.00 83.38 84 ILE A O 1
ATOM 704 N N . GLY A 1 85 ? -11.174 12.161 2.188 1.00 75.88 85 GLY A N 1
ATOM 705 C CA . GLY A 1 85 ? -12.594 11.889 1.959 1.00 75.88 85 GLY A CA 1
ATOM 706 C C . GLY A 1 85 ? -13.426 13.153 1.695 1.00 75.88 85 GLY A C 1
ATOM 707 O O . GLY A 1 85 ? -14.274 13.168 0.808 1.00 75.88 85 GLY A O 1
ATOM 708 N N . ALA A 1 86 ? -13.180 14.240 2.433 1.00 64.31 86 ALA A N 1
ATOM 709 C CA . ALA A 1 86 ? -13.945 15.487 2.328 1.00 64.31 86 ALA A CA 1
ATOM 710 C C . ALA A 1 86 ? -13.572 16.342 1.107 1.00 64.31 86 ALA A C 1
ATOM 712 O O . ALA A 1 86 ? -14.393 17.127 0.632 1.00 64.31 86 ALA A O 1
ATOM 713 N N . GLY A 1 87 ? -12.350 16.203 0.585 1.00 58.41 87 GLY A N 1
ATOM 714 C CA . GLY A 1 87 ? -11.850 16.992 -0.541 1.00 58.41 87 GLY A CA 1
ATOM 715 C C . GLY A 1 87 ? -12.471 16.655 -1.900 1.00 58.41 87 GLY A C 1
ATOM 716 O O . GLY A 1 87 ? -12.057 17.241 -2.897 1.00 58.41 87 GLY A O 1
ATOM 717 N N . GLY A 1 88 ? -13.404 15.695 -1.975 1.00 55.25 88 GLY A N 1
ATOM 718 C CA . GLY A 1 88 ? -13.960 15.207 -3.244 1.00 55.25 88 GLY A CA 1
ATOM 719 C C . GLY A 1 88 ? -12.912 14.563 -4.161 1.00 55.25 88 GLY A C 1
ATOM 720 O O . GLY A 1 88 ? -13.177 14.356 -5.338 1.00 55.25 88 GLY A O 1
ATOM 721 N N . GLN A 1 89 ? -11.722 14.264 -3.626 1.00 51.97 89 GLN A N 1
ATOM 722 C CA . GLN A 1 89 ? -10.620 13.589 -4.324 1.00 51.97 89 GLN A CA 1
ATOM 723 C C . GLN A 1 89 ? -10.818 12.070 -4.390 1.00 51.97 89 GLN A C 1
ATOM 725 O O . GLN A 1 89 ? -9.961 11.353 -4.896 1.00 51.97 89 GLN A O 1
ATOM 730 N N . THR A 1 90 ? -11.936 11.594 -3.847 1.00 55.09 90 THR A N 1
ATOM 731 C CA . THR A 1 90 ? -12.383 10.212 -3.903 1.00 55.09 90 THR A CA 1
ATOM 732 C C . THR A 1 90 ? -13.730 10.190 -4.602 1.00 55.09 90 THR A C 1
ATOM 734 O O . THR A 1 90 ? -14.715 10.738 -4.099 1.00 55.09 90 THR A O 1
ATOM 737 N N . GLU A 1 91 ? -13.799 9.561 -5.773 1.00 58.00 91 GLU A N 1
ATOM 738 C CA . GLU A 1 91 ? -15.083 9.018 -6.198 1.00 58.00 91 GLU A CA 1
ATOM 739 C C . GLU A 1 91 ? -15.493 7.923 -5.203 1.00 58.00 91 GLU A C 1
ATOM 741 O O . GLU A 1 91 ? -14.657 7.357 -4.497 1.00 58.00 91 GLU A O 1
ATOM 746 N N . LYS A 1 92 ? -16.794 7.631 -5.105 1.00 55.12 92 LYS A N 1
ATOM 747 C CA . LYS A 1 92 ? -17.369 6.752 -4.067 1.00 55.12 92 LYS A CA 1
ATOM 748 C C . LYS A 1 92 ? -16.763 5.335 -4.004 1.00 55.12 92 LYS A C 1
ATOM 750 O O . LYS A 1 92 ? -17.006 4.640 -3.024 1.00 55.12 92 LYS A O 1
ATOM 755 N N . ASP A 1 93 ? -15.968 4.960 -5.005 1.00 61.47 93 ASP A N 1
ATOM 756 C CA . ASP A 1 93 ? -15.346 3.650 -5.189 1.00 61.47 93 ASP A CA 1
ATOM 757 C C . ASP A 1 93 ? -13.816 3.725 -5.410 1.00 61.47 93 ASP A C 1
ATOM 759 O O . ASP A 1 93 ? -13.190 2.724 -5.766 1.00 61.47 93 ASP A O 1
ATOM 763 N N . ASP A 1 94 ? -13.189 4.895 -5.221 1.00 69.12 94 ASP A N 1
ATOM 764 C CA . ASP A 1 94 ? 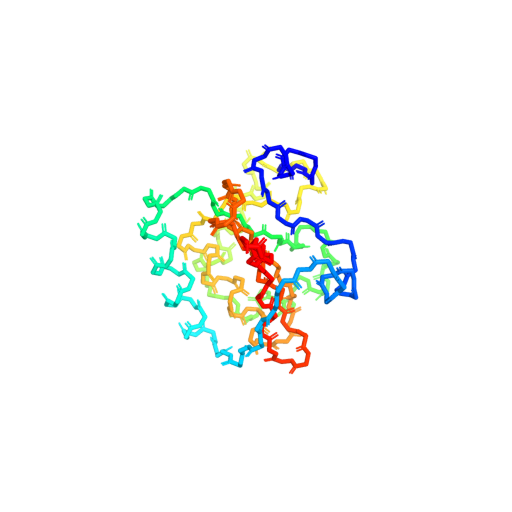-11.734 5.025 -5.332 1.00 69.12 94 ASP A CA 1
ATOM 765 C C . ASP A 1 94 ? -11.039 4.293 -4.179 1.00 69.12 94 ASP A C 1
ATOM 767 O O . ASP A 1 94 ? -11.167 4.649 -3.007 1.00 69.12 94 ASP A O 1
ATOM 771 N N . ILE A 1 95 ? -10.260 3.275 -4.536 1.00 84.94 95 ILE A N 1
ATOM 772 C CA . ILE A 1 95 ? -9.485 2.465 -3.591 1.00 84.94 95 ILE A CA 1
ATOM 773 C C . ILE A 1 95 ? -7.979 2.592 -3.810 1.00 84.94 95 ILE A C 1
ATOM 775 O O . ILE A 1 95 ? -7.234 2.053 -3.010 1.00 84.94 95 ILE A O 1
ATOM 779 N N . ILE A 1 96 ? -7.508 3.264 -4.866 1.00 90.81 96 ILE A N 1
ATOM 780 C CA . ILE A 1 96 ? -6.074 3.378 -5.176 1.00 90.81 96 ILE A CA 1
ATOM 781 C C . ILE A 1 96 ? -5.635 4.831 -5.045 1.00 90.81 96 ILE A C 1
ATOM 783 O O . ILE A 1 96 ? -6.145 5.716 -5.745 1.00 90.81 96 ILE A O 1
ATOM 787 N N . PHE A 1 97 ? -4.641 5.044 -4.188 1.00 92.06 97 PHE A N 1
ATOM 788 C CA . PHE A 1 97 ? -4.148 6.359 -3.803 1.00 92.06 97 PHE A CA 1
ATOM 789 C C . PHE A 1 97 ? -2.645 6.476 -4.061 1.00 92.06 97 PHE A C 1
ATOM 791 O O . PHE A 1 97 ? -1.916 5.507 -3.826 1.00 92.06 97 PHE A O 1
ATOM 798 N N . PRO A 1 98 ? -2.152 7.635 -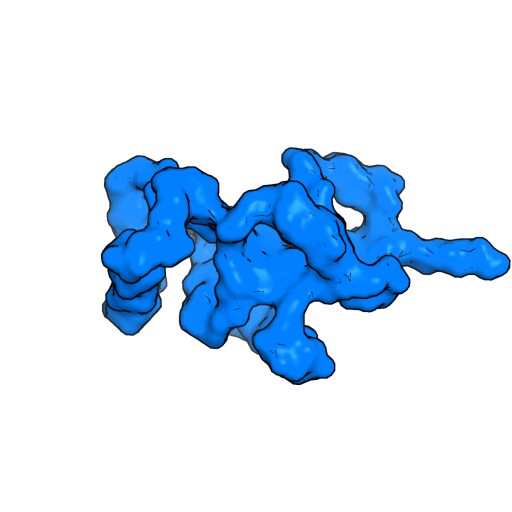4.536 1.00 93.69 98 PRO A N 1
ATOM 799 C CA . PRO A 1 98 ? -0.719 7.901 -4.553 1.00 93.69 98 PRO A CA 1
ATOM 800 C C . PRO A 1 98 ? -0.175 7.847 -3.127 1.00 93.69 98 PRO A C 1
ATOM 802 O O . PRO A 1 98 ? -0.812 8.333 -2.192 1.00 93.69 98 PRO A O 1
ATOM 805 N N . LEU A 1 99 ? 0.994 7.237 -2.965 1.00 95.44 99 LEU A N 1
ATOM 806 C CA . LEU A 1 99 ? 1.621 7.119 -1.661 1.00 95.44 99 LEU A CA 1
ATOM 807 C C . LEU A 1 99 ? 2.156 8.482 -1.207 1.00 95.44 99 LEU A C 1
ATOM 809 O O . LEU A 1 99 ? 2.811 9.192 -1.972 1.00 95.44 99 LEU A O 1
ATOM 813 N N . ASP A 1 100 ? 1.920 8.802 0.059 1.00 95.38 100 ASP A N 1
ATOM 814 C CA . ASP A 1 100 ? 2.656 9.819 0.798 1.00 95.38 100 ASP A CA 1
ATOM 815 C C . ASP A 1 100 ? 3.079 9.278 2.172 1.00 95.38 100 ASP A C 1
ATOM 817 O O . ASP A 1 100 ? 2.743 8.152 2.543 1.00 95.38 100 ASP A O 1
ATOM 821 N N . GLU A 1 101 ? 3.828 10.074 2.936 1.00 95.69 101 GLU A N 1
ATOM 822 C CA . GLU A 1 101 ? 4.362 9.672 4.244 1.00 95.69 101 GLU A CA 1
ATOM 823 C C . GLU A 1 101 ? 3.261 9.295 5.251 1.00 95.69 101 GLU A C 1
ATOM 825 O O . GLU A 1 101 ? 3.432 8.368 6.046 1.00 95.69 101 GLU A O 1
ATOM 830 N N . THR A 1 102 ? 2.117 9.987 5.219 1.00 96.06 102 THR A N 1
ATOM 831 C CA . THR A 1 102 ? 1.018 9.718 6.155 1.00 96.06 102 THR A CA 1
ATOM 832 C C . THR A 1 102 ? 0.261 8.466 5.734 1.00 96.06 102 THR A C 1
ATOM 834 O O . THR A 1 102 ? 0.007 7.604 6.576 1.00 96.06 102 THR A O 1
ATOM 837 N N . LEU A 1 103 ? -0.033 8.307 4.439 1.00 95.62 103 LEU A N 1
ATOM 838 C CA . LEU A 1 103 ? -0.661 7.088 3.935 1.00 95.62 103 LEU A CA 1
ATOM 839 C C . LEU A 1 103 ? 0.228 5.861 4.161 1.00 95.62 103 LEU A C 1
ATOM 841 O O . LEU A 1 103 ? -0.279 4.826 4.582 1.00 95.62 103 LEU A O 1
ATOM 845 N N . LEU A 1 104 ? 1.543 5.981 3.961 1.00 96.88 104 LEU A N 1
ATOM 846 C CA . LEU A 1 104 ? 2.508 4.912 4.224 1.00 96.88 104 LEU A CA 1
ATOM 847 C C . LEU A 1 104 ? 2.467 4.445 5.687 1.00 96.88 104 LEU A C 1
ATOM 849 O O . LEU A 1 104 ? 2.393 3.241 5.953 1.00 96.88 104 LEU A O 1
ATOM 853 N N . SER A 1 105 ? 2.457 5.389 6.633 1.00 96.62 105 SER A N 1
ATOM 854 C CA . SER A 1 105 ? 2.290 5.087 8.062 1.00 96.62 105 SER A CA 1
ATOM 855 C C . SER A 1 105 ? 0.984 4.331 8.330 1.00 96.62 105 SER A C 1
ATOM 857 O O . SER A 1 105 ? 0.977 3.316 9.028 1.00 96.62 105 SER A O 1
ATOM 859 N N . ILE A 1 106 ? -0.121 4.778 7.727 1.00 95.94 106 ILE A N 1
ATOM 860 C CA . ILE A 1 106 ? -1.447 4.172 7.906 1.00 95.94 106 ILE A CA 1
ATOM 861 C C . ILE A 1 106 ? -1.474 2.731 7.380 1.00 95.94 106 ILE A C 1
ATOM 863 O O . ILE A 1 106 ? -1.819 1.813 8.124 1.00 95.94 106 ILE A O 1
ATOM 867 N N . VAL A 1 107 ? -1.093 2.505 6.119 1.00 95.44 107 VAL A N 1
ATOM 868 C CA . VAL A 1 107 ? -1.228 1.184 5.477 1.00 95.44 107 VAL A CA 1
ATOM 869 C C . VAL A 1 107 ? -0.299 0.135 6.086 1.00 95.44 107 VAL A C 1
ATOM 871 O O . VAL A 1 107 ? -0.662 -1.037 6.1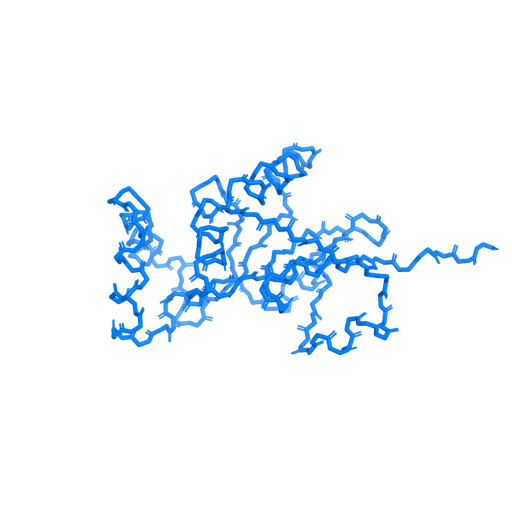66 1.00 95.44 107 VAL A O 1
ATOM 874 N N . THR A 1 108 ? 0.888 0.524 6.552 1.00 94.94 108 THR A N 1
ATOM 875 C CA . THR A 1 108 ? 1.827 -0.404 7.210 1.00 94.94 108 THR A CA 1
ATOM 876 C C . THR A 1 108 ? 1.378 -0.750 8.627 1.00 94.94 108 THR A C 1
ATOM 878 O O . THR A 1 108 ? 1.471 -1.908 9.036 1.00 94.94 108 THR A O 1
ATOM 881 N N . LYS A 1 109 ? 0.815 0.217 9.363 1.00 94.94 109 LYS A N 1
ATOM 882 C CA . LYS A 1 109 ? 0.235 -0.012 10.691 1.00 94.94 109 LYS A CA 1
ATOM 883 C C . LYS A 1 109 ? -0.966 -0.948 10.637 1.00 94.94 109 LYS A C 1
ATOM 885 O O . LYS A 1 109 ? -1.041 -1.891 11.419 1.00 94.94 109 LYS A O 1
ATOM 890 N N . LEU A 1 110 ? -1.886 -0.712 9.705 1.00 93.81 110 LEU A N 1
ATOM 891 C CA . LEU A 1 110 ? -3.101 -1.517 9.582 1.00 93.81 110 LEU A CA 1
ATOM 892 C C . LEU A 1 110 ? -2.828 -2.926 9.048 1.00 93.81 110 LEU A C 1
ATOM 894 O O . LEU A 1 110 ? -3.457 -3.872 9.527 1.00 93.81 110 LEU A O 1
ATOM 898 N N . ASN A 1 111 ? -1.856 -3.074 8.139 1.00 92.38 111 ASN A N 1
ATOM 899 C CA . ASN A 1 111 ? -1.362 -4.382 7.710 1.00 92.38 111 ASN A CA 1
ATOM 900 C C . ASN A 1 111 ? -0.809 -5.175 8.902 1.00 92.38 111 ASN A C 1
ATOM 902 O O . ASN A 1 111 ? -1.263 -6.288 9.157 1.00 92.38 111 ASN A O 1
ATOM 906 N N . ALA A 1 112 ? 0.118 -4.587 9.666 1.00 91.31 112 ALA A N 1
ATOM 907 C CA . ALA A 1 112 ? 0.741 -5.248 10.814 1.00 91.31 112 ALA A CA 1
ATOM 908 C C . ALA A 1 112 ? -0.259 -5.573 11.938 1.00 91.31 112 ALA A C 1
ATOM 910 O O . ALA A 1 112 ? -0.082 -6.550 12.659 1.00 91.31 112 ALA A O 1
ATOM 911 N N . ALA A 1 113 ? -1.316 -4.770 12.088 1.00 90.56 113 ALA A N 1
ATOM 912 C CA . ALA A 1 113 ? -2.381 -5.017 13.055 1.00 90.56 113 ALA A CA 1
ATOM 913 C C . ALA A 1 113 ? -3.364 -6.122 12.625 1.00 90.56 113 ALA A C 1
ATOM 915 O O . ALA A 1 113 ? -4.227 -6.495 13.415 1.00 90.56 113 ALA A O 1
ATOM 916 N N . GLY A 1 114 ? -3.281 -6.636 11.392 1.00 88.81 114 GLY A N 1
ATOM 917 C CA . GLY A 1 114 ? -4.243 -7.621 10.896 1.00 88.81 114 GLY A CA 1
ATOM 918 C C . GLY A 1 114 ? -5.604 -7.018 10.511 1.00 88.81 114 GLY A C 1
ATOM 919 O O . GLY A 1 114 ? -6.582 -7.752 10.394 1.00 88.81 114 GLY A O 1
ATOM 920 N N . MET A 1 115 ? -5.691 -5.690 10.374 1.00 89.62 115 MET A N 1
ATOM 921 C CA . MET A 1 115 ? -6.960 -4.951 10.453 1.00 89.62 115 MET A CA 1
ATOM 922 C C . MET A 1 115 ? -7.469 -4.453 9.111 1.00 89.62 115 MET A C 1
ATOM 924 O O . MET A 1 115 ? -8.671 -4.498 8.850 1.00 89.62 115 MET A O 1
ATOM 928 N N . LEU A 1 116 ? -6.563 -4.007 8.247 1.00 88.50 116 LEU A N 1
ATOM 929 C CA . LEU A 1 116 ? -6.881 -3.711 6.859 1.00 88.50 116 LEU A CA 1
ATOM 930 C C . LEU A 1 116 ? -5.670 -4.039 6.003 1.00 88.50 116 LEU A C 1
ATOM 932 O O . LEU A 1 116 ? -4.577 -3.536 6.265 1.00 88.50 116 LEU A O 1
ATOM 936 N N . PHE A 1 117 ? -5.876 -4.890 5.001 1.00 87.88 117 PHE A N 1
ATOM 937 C CA . PHE A 1 117 ? -4.798 -5.307 4.118 1.00 87.88 117 PHE A CA 1
ATOM 938 C C . PHE A 1 117 ? -4.672 -4.359 2.951 1.00 87.88 117 PHE A C 1
ATOM 940 O O . PHE A 1 117 ? -5.668 -4.022 2.311 1.00 87.88 117 PHE A O 1
ATOM 947 N N . SER A 1 118 ? -3.430 -3.962 2.708 1.00 91.06 118 SER A N 1
ATOM 948 C CA . SER A 1 118 ? -3.068 -3.064 1.627 1.00 91.06 118 SER A CA 1
ATOM 949 C C . SER A 1 118 ? -1.962 -3.664 0.774 1.00 91.06 118 SER A C 1
ATOM 951 O O . SER A 1 118 ? -0.956 -4.161 1.289 1.00 91.06 118 SER A O 1
ATOM 953 N N . THR A 1 119 ? -2.144 -3.553 -0.532 1.00 94.19 119 THR A N 1
ATOM 954 C CA . THR A 1 119 ? -1.181 -3.807 -1.590 1.00 94.19 119 THR A CA 1
ATOM 955 C C . THR A 1 119 ? -0.500 -2.502 -1.971 1.00 94.19 119 THR A C 1
ATOM 957 O O . THR A 1 119 ? -1.161 -1.488 -2.198 1.00 94.19 119 THR A O 1
ATOM 960 N N . ILE A 1 120 ? 0.826 -2.526 -2.084 1.00 96.50 120 ILE A N 1
ATOM 961 C CA . ILE A 1 120 ? 1.614 -1.368 -2.513 1.00 96.50 120 ILE A CA 1
ATOM 962 C C . ILE A 1 120 ? 2.203 -1.652 -3.890 1.00 96.50 120 ILE A C 1
ATOM 964 O O . ILE A 1 120 ? 2.837 -2.683 -4.118 1.00 96.50 120 ILE A O 1
ATOM 968 N N . TYR A 1 121 ? 1.992 -0.727 -4.816 1.00 97.19 121 TYR A N 1
ATOM 969 C CA . TYR A 1 121 ? 2.395 -0.832 -6.208 1.00 97.19 121 TYR A CA 1
ATOM 970 C C . TYR A 1 121 ? 3.523 0.147 -6.486 1.00 97.19 121 TYR A C 1
ATOM 972 O O . TYR A 1 121 ? 3.313 1.357 -6.487 1.00 97.19 121 TYR A O 1
ATOM 980 N N . PHE A 1 122 ? 4.704 -0.383 -6.783 1.00 97.38 122 PHE A N 1
ATOM 981 C CA . PHE A 1 122 ? 5.799 0.373 -7.373 1.00 97.38 122 PHE A CA 1
ATOM 982 C C . PHE A 1 122 ? 5.685 0.249 -8.890 1.00 97.38 122 PHE A C 1
ATOM 984 O O . PHE A 1 122 ? 5.932 -0.822 -9.452 1.00 97.38 122 PHE A O 1
ATOM 991 N N . THR A 1 123 ? 5.273 1.325 -9.549 1.00 96.50 123 THR A N 1
ATOM 992 C CA . THR A 1 123 ? 5.035 1.359 -10.994 1.00 96.50 123 THR A CA 1
ATOM 993 C C . THR A 1 123 ? 6.324 1.681 -11.751 1.00 96.50 123 THR A C 1
ATOM 995 O O . THR A 1 123 ? 7.321 2.106 -11.161 1.00 96.50 123 THR A O 1
ATOM 998 N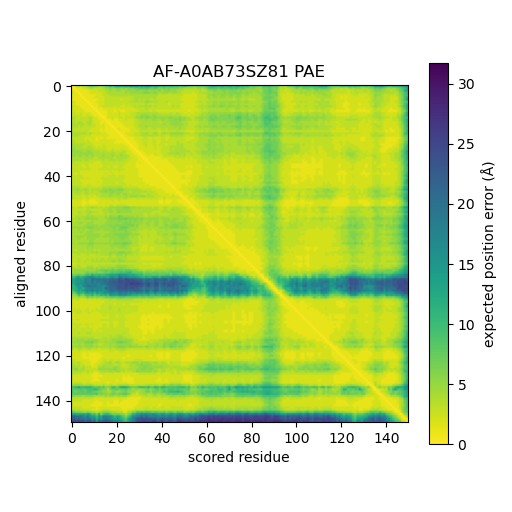 N . GLY A 1 124 ? 6.335 1.442 -13.063 1.00 93.88 124 GLY A N 1
ATOM 999 C CA . GLY A 1 124 ? 7.516 1.649 -13.900 1.00 93.88 124 GLY A CA 1
ATOM 1000 C C . GLY A 1 124 ? 7.694 0.586 -14.978 1.00 93.88 124 GLY A C 1
ATOM 1001 O O . GLY A 1 124 ? 6.814 -0.244 -15.226 1.00 93.88 124 GLY A O 1
ATOM 1002 N N . ALA A 1 125 ? 8.851 0.626 -15.638 1.00 91.88 125 ALA A N 1
ATOM 1003 C CA . ALA A 1 125 ? 9.206 -0.329 -16.678 1.00 91.88 125 ALA A CA 1
ATOM 1004 C C . ALA A 1 125 ? 9.418 -1.746 -16.112 1.00 91.88 125 ALA A C 1
ATOM 1006 O O . ALA A 1 125 ? 9.671 -1.947 -14.921 1.00 91.88 125 ALA A O 1
ATOM 1007 N N . ALA A 1 126 ? 9.338 -2.747 -16.992 1.00 89.88 126 ALA A N 1
ATOM 1008 C CA . ALA A 1 126 ? 9.627 -4.125 -16.614 1.00 89.88 126 ALA A CA 1
ATOM 1009 C C . ALA A 1 126 ? 11.075 -4.260 -16.107 1.00 89.88 126 ALA A C 1
ATOM 1011 O O . ALA A 1 126 ? 12.007 -3.826 -16.783 1.00 89.88 126 ALA A O 1
ATOM 1012 N N . GLY A 1 127 ? 11.248 -4.884 -14.943 1.00 88.62 127 GLY A N 1
ATOM 1013 C CA . GLY A 1 127 ? 12.520 -4.993 -14.219 1.00 88.62 127 GLY A CA 1
ATOM 1014 C C . GLY A 1 127 ? 12.692 -3.961 -13.100 1.00 88.62 127 GLY A C 1
ATOM 1015 O O . GLY A 1 127 ? 13.485 -4.188 -12.193 1.00 88.62 127 GLY A O 1
ATOM 1016 N N . GLU A 1 128 ? 11.920 -2.873 -13.114 1.00 89.81 128 GLU A N 1
ATOM 1017 C CA . GLU A 1 128 ? 11.959 -1.828 -12.081 1.00 89.81 128 GLU A CA 1
ATOM 1018 C C . GLU A 1 128 ? 10.686 -1.791 -11.235 1.00 89.81 128 GLU A C 1
ATOM 1020 O O . GLU A 1 128 ? 10.662 -1.170 -10.181 1.00 89.81 128 GLU A O 1
ATOM 1025 N N . ARG A 1 129 ? 9.599 -2.419 -11.666 1.00 95.12 129 ARG A N 1
ATOM 1026 C CA . ARG A 1 129 ? 8.325 -2.442 -10.938 1.00 95.12 129 ARG A CA 1
ATOM 1027 C C . ARG A 1 129 ? 8.262 -3.575 -9.918 1.00 95.12 129 ARG A C 1
ATOM 1029 O O . ARG A 1 129 ? 8.874 -4.629 -10.090 1.00 95.12 129 ARG A O 1
ATOM 1036 N N . SER A 1 130 ? 7.471 -3.377 -8.872 1.00 97.00 130 SER A N 1
ATOM 1037 C CA . SER A 1 130 ? 7.145 -4.440 -7.923 1.00 97.00 130 SER A CA 1
ATOM 1038 C C . SER A 1 130 ? 5.766 -4.237 -7.310 1.00 97.00 130 SER A C 1
ATOM 1040 O O . SER A 1 130 ? 5.188 -3.150 -7.362 1.00 97.00 130 SER A O 1
ATOM 1042 N N . THR A 1 131 ? 5.197 -5.299 -6.754 1.00 97.00 131 THR A N 1
ATOM 1043 C CA . THR A 1 131 ? 3.922 -5.242 -6.038 1.00 97.00 131 THR A CA 1
ATOM 1044 C C . THR A 1 131 ? 4.033 -6.002 -4.738 1.00 97.00 131 THR A C 1
ATOM 1046 O O . THR A 1 131 ? 4.400 -7.171 -4.724 1.00 97.00 131 THR A O 1
ATOM 1049 N N . TRP A 1 132 ? 3.751 -5.303 -3.650 1.00 96.62 132 TRP A N 1
ATOM 1050 C CA . TRP A 1 132 ? 3.920 -5.771 -2.288 1.00 96.62 132 TRP A CA 1
ATOM 1051 C C . TRP A 1 132 ? 2.539 -6.085 -1.751 1.00 96.62 132 TRP A C 1
ATOM 1053 O O . TRP A 1 132 ? 1.796 -5.186 -1.364 1.00 96.62 132 TRP A O 1
ATOM 1063 N N . TRP A 1 133 ? 2.180 -7.360 -1.788 1.00 94.75 133 TRP A N 1
ATOM 1064 C CA . TRP A 1 133 ? 0.897 -7.844 -1.310 1.00 94.75 133 TRP A CA 1
ATOM 1065 C C . TRP A 1 133 ? 0.959 -8.032 0.205 1.00 94.75 133 TRP A C 1
ATOM 1067 O O . TRP A 1 133 ? 1.667 -8.918 0.688 1.00 94.75 133 TRP A O 1
ATOM 1077 N N . GLY A 1 134 ? 0.232 -7.198 0.946 1.00 90.88 134 GLY A N 1
ATOM 1078 C CA . GLY A 1 134 ? 0.209 -7.231 2.404 1.00 90.88 134 GLY A CA 1
ATOM 1079 C C . GLY A 1 134 ? -0.555 -8.420 2.988 1.00 90.88 134 GLY A C 1
ATOM 1080 O O . GLY A 1 134 ? -1.578 -8.860 2.459 1.00 90.88 134 GLY A O 1
ATOM 1081 N N . ASN A 1 135 ? -0.048 -8.899 4.124 1.00 80.56 135 ASN A N 1
ATOM 1082 C CA . ASN A 1 135 ? -0.671 -9.859 5.031 1.00 80.56 135 ASN A CA 1
ATOM 1083 C C . ASN A 1 135 ? -1.121 -11.195 4.410 1.00 80.56 135 ASN A C 1
ATOM 1085 O O . ASN A 1 135 ? -2.159 -11.762 4.766 1.00 80.56 135 ASN A O 1
ATOM 1089 N N . TYR A 1 136 ? -0.317 -11.760 3.512 1.00 75.00 136 TYR A N 1
ATOM 1090 C CA . TYR A 1 136 ? -0.460 -13.172 3.175 1.00 75.00 136 TYR A CA 1
ATOM 1091 C C . TYR A 1 136 ? 0.318 -13.993 4.202 1.00 75.00 136 TYR A C 1
ATOM 1093 O O . TYR A 1 136 ? 1.542 -14.043 4.157 1.00 75.00 136 TYR A O 1
ATOM 1101 N N . LYS A 1 137 ? -0.401 -14.634 5.133 1.00 79.62 137 LYS A N 1
ATOM 1102 C CA . LYS A 1 137 ? 0.189 -15.349 6.282 1.00 79.62 137 LYS A CA 1
ATOM 1103 C C . LYS A 1 137 ? 1.065 -14.450 7.174 1.00 79.62 137 LYS A C 1
ATOM 1105 O O . LYS A 1 137 ? 2.121 -14.891 7.604 1.00 79.62 137 LYS A O 1
ATOM 1110 N N . GLU A 1 138 ? 0.628 -13.216 7.439 1.00 81.00 138 GLU A N 1
ATOM 1111 C CA . GLU A 1 138 ? 1.378 -12.238 8.260 1.00 81.00 138 GLU A CA 1
ATOM 1112 C C . GLU A 1 138 ? 2.674 -11.724 7.608 1.00 81.00 138 GLU A C 1
ATOM 1114 O O . GLU A 1 138 ? 3.471 -11.036 8.240 1.00 81.00 138 GLU A O 1
ATOM 1119 N N . GLU A 1 139 ? 2.863 -11.998 6.315 1.00 89.50 13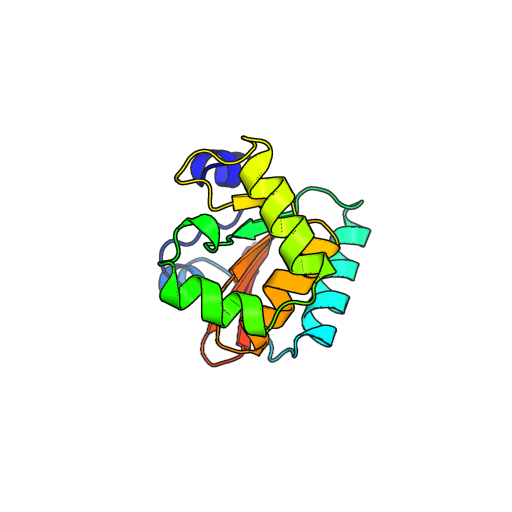9 GLU A N 1
ATOM 1120 C CA . GLU A 1 139 ? 4.021 -11.567 5.536 1.00 89.50 139 GLU A CA 1
ATOM 1121 C C . GLU A 1 139 ? 3.602 -10.667 4.366 1.00 89.50 139 GLU A C 1
ATOM 1123 O O . GLU A 1 139 ? 2.454 -10.682 3.898 1.00 89.50 139 GLU A O 1
ATOM 1128 N N . TYR A 1 140 ? 4.565 -9.896 3.866 1.00 94.44 140 TYR A N 1
ATOM 1129 C CA . TYR A 1 140 ? 4.489 -9.258 2.561 1.00 94.44 140 TYR A CA 1
ATOM 1130 C C . TYR A 1 140 ? 5.007 -10.215 1.495 1.00 94.44 140 TYR A C 1
ATOM 1132 O O . TYR A 1 140 ? 6.147 -10.677 1.568 1.00 94.44 140 TYR A O 1
ATOM 1140 N N . ILE A 1 141 ? 4.197 -10.451 0.465 1.00 96.25 141 ILE A N 1
ATOM 1141 C CA . ILE A 1 141 ? 4.652 -11.134 -0.747 1.00 96.25 141 ILE A CA 1
ATOM 1142 C C . ILE A 1 141 ? 5.006 -10.081 -1.782 1.00 96.25 141 ILE A C 1
ATOM 1144 O O . ILE A 1 141 ? 4.144 -9.344 -2.262 1.00 96.25 141 ILE A O 1
ATOM 1148 N N . ILE A 1 142 ? 6.287 -10.009 -2.118 1.00 96.75 142 ILE A N 1
ATOM 1149 C CA . ILE A 1 142 ? 6.835 -9.031 -3.048 1.00 96.75 142 ILE A CA 1
ATOM 1150 C C . ILE A 1 142 ? 6.959 -9.696 -4.410 1.00 96.75 142 ILE A C 1
ATOM 1152 O O . ILE A 1 142 ? 7.821 -10.548 -4.609 1.00 96.75 142 ILE A O 1
ATOM 1156 N N . PHE A 1 143 ? 6.107 -9.301 -5.349 1.00 97.38 143 PHE A N 1
ATOM 1157 C CA . PHE A 1 143 ? 6.162 -9.739 -6.738 1.00 97.38 143 PHE A CA 1
ATOM 1158 C C . PHE A 1 143 ? 7.007 -8.787 -7.582 1.00 97.38 143 PHE A C 1
ATOM 1160 O O . PHE A 1 143 ? 6.831 -7.568 -7.522 1.00 97.38 143 PHE A O 1
ATOM 1167 N N . SER A 1 144 ? 7.880 -9.345 -8.415 1.00 96.62 144 SER A N 1
ATOM 1168 C CA . SER A 1 144 ? 8.720 -8.618 -9.371 1.00 96.62 144 SER A CA 1
ATOM 1169 C C . SER A 1 144 ? 8.774 -9.344 -10.716 1.00 96.62 144 SER A C 1
ATOM 1171 O O . SER A 1 144 ? 8.431 -10.527 -10.826 1.00 96.62 144 SER A O 1
ATOM 1173 N N . ASP A 1 145 ? 9.161 -8.641 -11.783 1.00 94.56 145 ASP A N 1
ATOM 1174 C CA . ASP A 1 145 ? 9.318 -9.284 -13.089 1.00 94.56 145 ASP A CA 1
ATOM 1175 C C . ASP A 1 145 ? 10.329 -10.439 -13.010 1.00 94.56 145 ASP A C 1
ATOM 1177 O O . ASP A 1 145 ? 11.376 -10.336 -12.368 1.00 94.56 145 ASP A O 1
ATOM 1181 N N . LYS A 1 146 ? 10.024 -11.554 -13.685 1.00 89.38 146 LYS A N 1
ATOM 1182 C CA . LYS A 1 146 ? 10.985 -12.652 -13.821 1.00 89.38 146 LYS A CA 1
ATOM 1183 C C . LYS A 1 146 ? 12.222 -12.140 -14.543 1.00 89.38 146 LYS A C 1
ATOM 1185 O O . LYS A 1 146 ? 12.100 -11.440 -15.553 1.00 89.38 146 LYS A O 1
ATOM 1190 N N . GLU A 1 147 ? 13.400 -12.539 -14.072 1.00 76.19 147 GLU A N 1
ATOM 1191 C CA . GLU A 1 147 ? 14.626 -12.294 -14.822 1.00 76.19 147 GLU A CA 1
ATOM 1192 C C . GLU A 1 147 ? 14.449 -12.849 -16.237 1.00 76.19 147 GLU A C 1
ATOM 1194 O O . GLU A 1 147 ? 14.076 -14.014 -16.433 1.00 76.19 147 GLU A O 1
ATOM 1199 N N . LYS A 1 148 ? 14.681 -12.003 -17.246 1.00 58.72 148 LYS A N 1
ATOM 1200 C CA . LYS A 1 148 ? 14.771 -12.489 -18.618 1.00 58.72 148 LYS A CA 1
ATOM 1201 C C . LYS A 1 148 ? 15.950 -13.451 -18.645 1.00 58.72 148 LYS A C 1
ATOM 1203 O O . LYS A 1 148 ? 17.087 -13.022 -18.479 1.00 58.72 148 LYS A O 1
ATOM 1208 N N . ARG A 1 149 ? 15.681 -14.743 -18.849 1.00 46.69 149 ARG A N 1
ATOM 1209 C CA . ARG A 1 149 ? 16.728 -15.687 -19.243 1.00 46.69 149 ARG A CA 1
ATOM 1210 C C . ARG A 1 149 ? 17.283 -15.179 -20.574 1.00 46.69 149 ARG A C 1
ATOM 1212 O O . ARG A 1 149 ? 16.575 -15.240 -21.578 1.00 46.69 149 ARG A O 1
ATOM 1219 N N . VAL A 1 150 ? 18.469 -14.577 -20.520 1.00 42.41 150 VAL A N 1
ATOM 1220 C CA . VAL A 1 150 ? 19.267 -14.191 -21.690 1.00 42.41 150 VAL A CA 1
ATOM 1221 C C . VAL A 1 150 ? 19.783 -15.452 -22.367 1.00 42.41 150 VAL A C 1
ATOM 1223 O O . VAL A 1 150 ? 20.176 -16.386 -21.629 1.00 42.41 150 VAL A O 1
#

pLDDT: mean 89.36, std 10.82, range [42.41, 97.38]